Protein AF-A0AAV5I3R5-F1 (afdb_monomer_lite)

InterPro domains:
  IPR000184 Bacterial surface antigen (D15) [PF01103] (3-68)
  IPR039910 Surface antigen D15-like [PTHR12815] (2-69)

Organism: NCBI:txid152421

Sequence (73 aa):
MLDGSLFLDCGTDLGSGRHVPGNPALRQGKPGCGVGAGYGIRFKSPFGHFQIDYAINAFQQKTVYFGITNLAS

Radius of gyration: 17.24 Å; chains: 1; bounding box: 35×27×45 Å

Foldseek 3Di:
DKDKDKDKDKDFPVPCQCVDPPSVCVVVVPPRIWMKIWMKMWDQDPQWIKIWIWMAIPVRDIDIDIDTPDGDD

Secondary structure (DSSP, 8-state):
-EEEEEEEEEEE-TTGGGGSTT-HHHHTT--SEEEEEEEEEEEEETTEEEEEEEEEETT--EEEEEEEES---

pLDDT: mean 94.17, std 4.55, range [69.06, 98.38]

Structure (mmCIF, 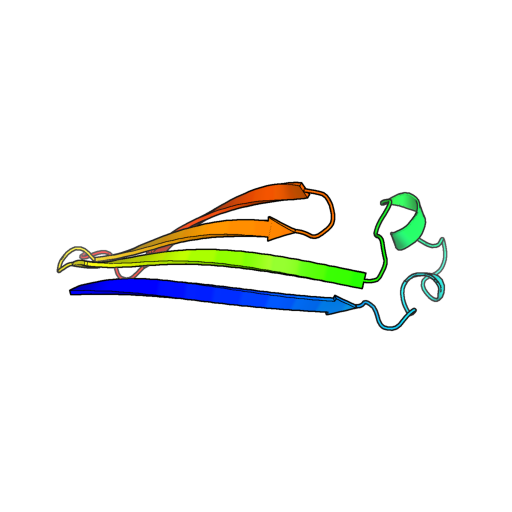N/CA/C/O backbone):
data_AF-A0AAV5I3R5-F1
#
_entry.id   AF-A0AAV5I3R5-F1
#
loop_
_atom_site.group_PDB
_atom_site.id
_atom_site.type_symbol
_atom_site.label_atom_id
_atom_site.label_alt_id
_atom_site.label_comp_id
_atom_site.label_asym_id
_atom_site.label_entity_id
_atom_site.label_seq_id
_atom_site.pdbx_PDB_ins_code
_atom_site.Cartn_x
_atom_site.Cartn_y
_atom_site.Cartn_z
_atom_site.occupancy
_atom_site.B_iso_or_equiv
_atom_site.auth_seq_id
_atom_site.auth_comp_id
_atom_site.auth_asym_id
_atom_site.auth_atom_id
_atom_site.pdbx_PDB_model_num
ATOM 1 N N . MET A 1 1 ? -17.060 0.531 16.839 1.00 86.88 1 MET A N 1
ATOM 2 C CA . MET A 1 1 ? -17.534 -0.326 15.724 1.00 86.88 1 MET A CA 1
ATOM 3 C C . MET A 1 1 ? -16.321 -0.926 15.039 1.00 86.88 1 MET A C 1
ATOM 5 O O . MET A 1 1 ? -15.393 -0.173 14.754 1.00 86.88 1 MET A O 1
ATOM 9 N N . LEU A 1 2 ? -16.313 -2.245 14.841 1.00 95.19 2 LEU A N 1
ATOM 10 C CA . LEU A 1 2 ? -15.263 -2.961 14.118 1.00 95.19 2 LEU A CA 1
ATOM 11 C C . LEU A 1 2 ? -15.754 -3.245 12.699 1.00 95.19 2 LEU A C 1
ATOM 13 O O . LEU A 1 2 ? -16.884 -3.701 12.536 1.00 95.19 2 LEU A O 1
ATOM 17 N N . ASP A 1 3 ? -14.920 -2.958 11.710 1.00 96.31 3 ASP A N 1
ATOM 18 C CA . ASP A 1 3 ? -15.207 -3.178 10.296 1.00 96.31 3 ASP A CA 1
ATOM 19 C C . ASP A 1 3 ? -14.004 -3.844 9.619 1.00 96.31 3 ASP A C 1
ATOM 21 O O . ASP A 1 3 ? -12.854 -3.617 10.011 1.00 96.31 3 ASP A O 1
ATOM 25 N N . GLY A 1 4 ? -14.281 -4.682 8.628 1.00 97.31 4 GLY A N 1
ATOM 26 C CA . GLY A 1 4 ? -13.293 -5.438 7.874 1.00 97.31 4 GLY A CA 1
ATOM 27 C C . GLY A 1 4 ? -13.452 -5.179 6.382 1.00 97.31 4 GLY A C 1
ATOM 28 O O . GLY A 1 4 ? -14.566 -5.105 5.872 1.00 97.31 4 GLY A O 1
ATOM 29 N N . SER A 1 5 ? -12.340 -5.065 5.664 1.00 97.69 5 SER A N 1
ATOM 30 C CA . SER A 1 5 ? -12.347 -4.858 4.215 1.00 97.69 5 SER A CA 1
ATOM 31 C C . SER A 1 5 ? -11.406 -5.820 3.513 1.00 97.69 5 SER A C 1
ATOM 33 O O . SER A 1 5 ? -10.313 -6.077 4.004 1.00 97.69 5 SER A O 1
ATOM 35 N N . LEU A 1 6 ? -11.804 -6.288 2.334 1.00 98.19 6 LEU A N 1
ATOM 36 C CA . LEU A 1 6 ? -10.917 -6.898 1.347 1.00 98.19 6 LEU A CA 1
ATOM 37 C C . LEU A 1 6 ? -10.794 -5.928 0.175 1.00 98.19 6 LEU A C 1
ATOM 39 O O . LEU A 1 6 ? -11.785 -5.299 -0.202 1.00 98.19 6 LEU A O 1
ATOM 43 N N . PHE A 1 7 ? -9.602 -5.797 -0.396 1.00 97.81 7 PHE A N 1
ATOM 44 C CA . PHE A 1 7 ? -9.370 -4.924 -1.540 1.00 97.81 7 PHE A CA 1
ATOM 45 C C . PHE A 1 7 ? -8.419 -5.553 -2.555 1.00 97.81 7 PHE A C 1
ATOM 47 O O . PHE A 1 7 ? -7.554 -6.363 -2.216 1.00 97.81 7 PHE A O 1
ATOM 54 N N . LEU A 1 8 ? -8.605 -5.150 -3.809 1.00 98.06 8 LEU A N 1
ATOM 55 C CA . LEU A 1 8 ? -7.740 -5.443 -4.943 1.00 98.06 8 LEU A CA 1
ATOM 56 C C . LEU A 1 8 ? -7.486 -4.124 -5.670 1.00 98.06 8 LEU A C 1
ATOM 58 O O . LEU A 1 8 ? -8.427 -3.359 -5.890 1.00 98.06 8 LEU A O 1
ATOM 62 N N . ASP A 1 9 ? -6.240 -3.867 -6.044 1.00 96.81 9 ASP A N 1
ATOM 63 C CA . ASP A 1 9 ? -5.849 -2.681 -6.796 1.00 96.81 9 ASP A CA 1
ATOM 64 C C . ASP A 1 9 ? -4.994 -3.035 -8.020 1.00 96.81 9 ASP A C 1
ATOM 66 O O . ASP A 1 9 ? -4.414 -4.118 -8.141 1.00 96.81 9 ASP A O 1
ATOM 70 N N . CYS A 1 10 ? -4.979 -2.121 -8.989 1.00 96.75 10 CYS A N 1
ATOM 71 C CA . CYS A 1 10 ? -4.108 -2.193 -10.151 1.00 96.75 10 CYS A CA 1
ATOM 72 C C . CYS A 1 10 ? -3.712 -0.785 -10.597 1.00 96.75 10 CYS A C 1
ATOM 74 O O . CYS A 1 10 ? -4.469 0.172 -10.431 1.00 96.75 10 CYS A O 1
ATOM 76 N N . GLY A 1 11 ? -2.515 -0.654 -11.160 1.00 96.00 11 GLY A N 1
ATOM 77 C CA . GLY A 1 11 ? -1.996 0.622 -11.634 1.00 96.00 11 GLY A CA 1
ATOM 78 C C . GLY A 1 11 ? -0.979 0.448 -12.752 1.00 96.00 11 GLY A C 1
ATOM 79 O O . GLY A 1 11 ? -0.283 -0.564 -12.832 1.00 96.00 11 GLY A O 1
ATOM 80 N N . THR A 1 12 ? -0.886 1.447 -13.626 1.00 95.50 12 THR A N 1
ATOM 81 C CA . THR A 1 12 ? 0.121 1.517 -14.688 1.00 95.50 12 THR A CA 1
ATOM 82 C C . THR A 1 12 ? 0.538 2.959 -14.948 1.00 95.50 12 THR A C 1
ATOM 84 O O . T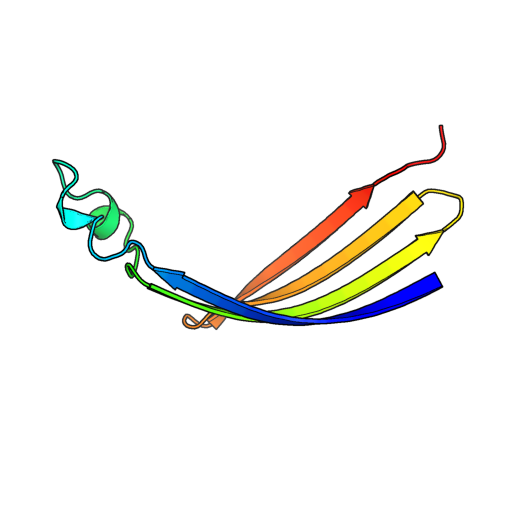HR A 1 12 ? -0.246 3.885 -14.755 1.00 95.50 12 THR A O 1
ATOM 87 N N . ASP A 1 13 ? 1.774 3.146 -15.403 1.00 94.81 13 ASP A N 1
ATOM 88 C CA . ASP A 1 13 ? 2.292 4.420 -15.897 1.00 94.81 13 ASP A CA 1
ATOM 89 C C . ASP A 1 13 ? 1.888 4.714 -17.355 1.00 94.81 13 ASP A C 1
ATOM 91 O O . ASP A 1 13 ? 2.361 5.695 -17.932 1.00 94.81 13 ASP A O 1
ATOM 95 N N . LEU A 1 14 ? 1.041 3.872 -17.965 1.00 95.50 14 LEU A N 1
ATOM 96 C CA . LEU A 1 14 ? 0.581 3.977 -19.356 1.00 95.50 14 LEU A CA 1
ATOM 97 C C . LEU A 1 14 ? 1.732 3.979 -20.382 1.00 95.50 14 LEU A C 1
ATOM 99 O O . LEU A 1 14 ? 1.597 4.512 -21.482 1.00 95.50 14 LEU A O 1
ATOM 103 N N . GLY A 1 15 ? 2.889 3.411 -20.026 1.00 91.88 15 GLY A N 1
ATOM 104 C CA . GLY A 1 15 ? 4.088 3.414 -20.863 1.00 91.88 15 GLY A CA 1
ATOM 105 C C . GLY A 1 15 ? 4.810 4.763 -20.906 1.00 91.88 15 GLY A C 1
ATOM 106 O O . GLY A 1 15 ? 5.723 4.943 -21.718 1.00 91.88 15 GLY A O 1
ATOM 107 N N . SER A 1 16 ? 4.432 5.712 -20.043 1.00 93.88 16 SER A N 1
ATOM 108 C CA . SER A 1 16 ? 4.999 7.062 -20.034 1.00 93.88 16 SER A CA 1
ATOM 109 C C . SER A 1 16 ? 6.395 7.157 -19.417 1.00 93.88 16 SER A C 1
ATOM 111 O O . SER A 1 16 ? 7.133 8.091 -19.734 1.00 93.88 16 SER A O 1
ATOM 113 N N . GLY A 1 17 ? 6.819 6.173 -18.614 1.00 89.56 17 GLY A N 1
ATOM 114 C CA . GLY A 1 17 ? 8.089 6.224 -17.881 1.00 89.56 17 GLY A CA 1
ATOM 115 C C . GLY A 1 17 ? 9.330 6.430 -18.761 1.00 89.56 17 GLY A C 1
ATOM 116 O O . GLY A 1 17 ? 10.268 7.120 -18.357 1.00 89.56 17 GLY A O 1
ATOM 117 N N . ARG A 1 18 ? 9.315 5.904 -19.994 1.00 89.44 18 ARG A N 1
ATOM 118 C CA . ARG A 1 18 ? 10.407 6.061 -20.976 1.00 89.44 18 ARG A CA 1
ATOM 119 C C . ARG A 1 18 ? 10.431 7.418 -21.683 1.00 89.44 18 ARG A C 1
ATOM 121 O O . ARG A 1 18 ? 11.440 7.754 -22.292 1.00 89.44 18 ARG A O 1
ATOM 128 N N . HIS A 1 19 ? 9.329 8.169 -21.651 1.00 93.88 19 HIS A N 1
ATOM 129 C CA . HIS A 1 19 ? 9.225 9.470 -22.319 1.00 93.88 19 HIS A CA 1
ATOM 130 C C . HIS A 1 19 ? 9.879 10.596 -21.511 1.00 93.88 19 HIS A C 1
ATOM 132 O O . HIS A 1 19 ? 10.102 11.683 -22.038 1.00 93.88 19 HIS A O 1
ATOM 138 N N . VAL A 1 20 ? 10.242 10.330 -20.253 1.00 93.94 20 VAL A N 1
ATOM 139 C CA . 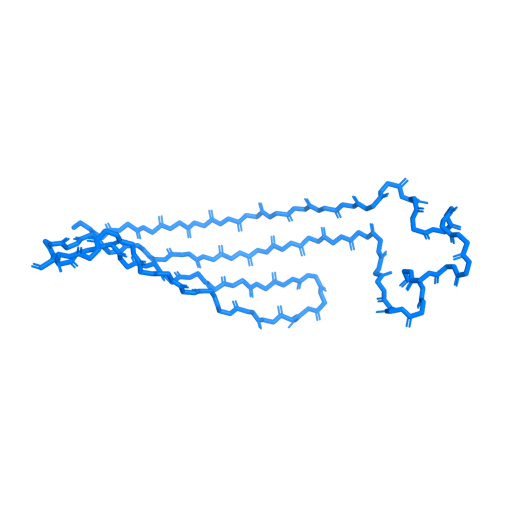VAL A 1 20 ? 11.000 11.263 -19.420 1.00 93.94 20 VAL A CA 1
ATOM 140 C C . VAL A 1 20 ? 12.495 11.172 -19.770 1.00 93.94 20 VAL A C 1
ATOM 142 O O . VAL A 1 20 ? 13.066 10.075 -19.694 1.00 93.94 20 VAL A O 1
ATOM 145 N N . PRO A 1 21 ? 13.162 12.295 -20.117 1.00 94.56 21 PRO A N 1
ATOM 146 C CA . PRO A 1 21 ? 14.595 12.312 -20.398 1.00 94.56 21 PRO A CA 1
ATOM 147 C C . PRO A 1 21 ? 15.417 11.637 -19.293 1.00 94.56 21 PRO A C 1
ATOM 149 O O . PRO A 1 21 ? 15.220 11.881 -18.105 1.00 94.56 21 PRO A O 1
ATOM 152 N N . GLY A 1 22 ? 16.339 10.757 -19.689 1.00 91.94 22 GLY A N 1
ATOM 153 C CA . GLY A 1 22 ? 17.175 9.988 -18.760 1.00 91.94 22 GLY A CA 1
ATOM 154 C C . GLY A 1 22 ? 16.549 8.697 -18.214 1.00 91.94 22 GLY A C 1
ATOM 155 O O . GLY A 1 22 ? 17.247 7.969 -17.503 1.00 91.94 22 GLY A O 1
ATOM 156 N N . ASN A 1 23 ? 15.294 8.389 -18.570 1.00 93.19 23 ASN A N 1
ATOM 157 C CA . ASN A 1 23 ? 14.552 7.172 -18.207 1.00 93.19 23 ASN A CA 1
ATOM 158 C C . ASN A 1 23 ? 14.682 6.791 -16.712 1.00 93.19 23 ASN A C 1
ATOM 160 O O . ASN A 1 23 ? 15.245 5.744 -16.366 1.00 93.19 23 ASN A O 1
ATOM 164 N N . PRO A 1 24 ? 14.193 7.648 -15.797 1.00 94.00 24 PRO A N 1
ATOM 165 C CA . PRO A 1 24 ? 14.316 7.423 -14.359 1.00 94.00 24 PRO A CA 1
ATOM 166 C C . PRO A 1 24 ? 13.543 6.186 -13.888 1.00 94.00 24 PRO A C 1
ATOM 168 O O . PRO A 1 24 ? 13.977 5.532 -12.942 1.00 94.00 24 PRO A O 1
ATOM 171 N N . ALA A 1 25 ? 12.434 5.837 -14.550 1.00 92.19 25 ALA A N 1
ATOM 172 C CA . ALA A 1 25 ? 11.637 4.659 -14.216 1.00 92.19 25 ALA A CA 1
ATOM 173 C C . ALA A 1 25 ? 12.463 3.369 -14.334 1.00 92.19 25 ALA A C 1
ATOM 175 O O . ALA A 1 25 ? 12.511 2.591 -13.382 1.00 92.19 25 ALA A O 1
ATOM 176 N N . LEU A 1 26 ? 13.193 3.198 -15.444 1.00 92.25 26 LEU A N 1
ATOM 177 C CA . LEU A 1 26 ? 14.091 2.057 -15.635 1.00 92.25 26 LEU A CA 1
ATOM 178 C C . LEU A 1 26 ? 15.230 2.051 -14.607 1.00 92.25 26 LEU A C 1
ATOM 180 O O . LEU A 1 26 ? 15.520 1.010 -14.024 1.00 92.25 26 LEU A O 1
ATOM 184 N N . ARG A 1 27 ? 15.848 3.211 -14.336 1.00 93.06 27 ARG A N 1
ATOM 185 C CA . ARG A 1 27 ? 16.928 3.327 -13.334 1.00 93.06 27 ARG A CA 1
ATOM 186 C C . ARG A 1 27 ? 16.474 2.955 -11.921 1.00 93.06 27 ARG A C 1
ATOM 188 O O . ARG A 1 27 ? 17.277 2.464 -11.139 1.00 93.06 27 ARG A O 1
ATOM 195 N N . GLN A 1 28 ? 15.206 3.202 -11.597 1.00 92.69 28 GLN A N 1
ATOM 196 C CA . GLN A 1 28 ? 14.594 2.849 -10.313 1.00 92.69 28 GLN A CA 1
ATOM 197 C C . GLN A 1 28 ? 13.988 1.436 -10.302 1.00 92.69 28 GLN A C 1
ATOM 199 O O . GLN A 1 28 ? 13.350 1.070 -9.319 1.00 92.69 28 GLN A O 1
ATOM 204 N N . GLY A 1 29 ? 14.140 0.657 -11.381 1.00 91.69 29 GLY A N 1
ATOM 205 C CA . GLY A 1 29 ? 13.564 -0.685 -11.489 1.00 91.69 29 GLY A CA 1
ATOM 206 C C . GLY A 1 29 ? 12.035 -0.696 -11.423 1.00 91.69 29 GLY A C 1
ATOM 207 O O . GLY A 1 29 ? 11.448 -1.687 -10.992 1.00 91.69 29 GLY A O 1
ATOM 208 N N . LYS A 1 30 ? 11.375 0.410 -11.798 1.00 92.19 30 LYS A N 1
ATOM 209 C CA . LYS A 1 30 ? 9.914 0.493 -11.762 1.00 92.19 30 LYS A CA 1
ATOM 210 C C . LYS A 1 30 ? 9.327 -0.346 -12.903 1.00 92.19 30 LYS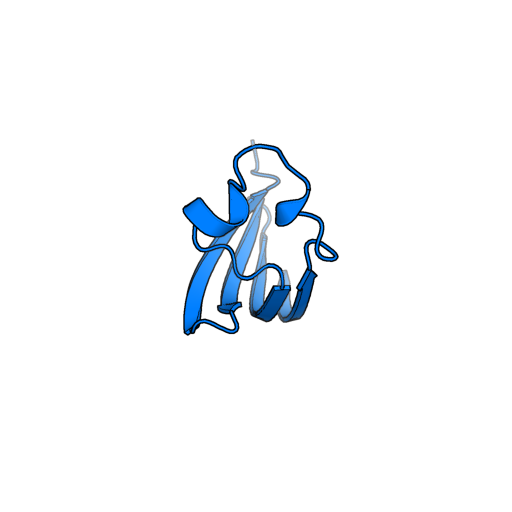 A C 1
ATOM 212 O O . LYS A 1 30 ? 9.671 -0.101 -14.058 1.00 92.19 30 LYS A O 1
ATOM 217 N N . PRO A 1 31 ? 8.409 -1.279 -12.610 1.00 90.25 31 PRO A N 1
ATOM 218 C CA . PRO A 1 31 ? 7.869 -2.211 -13.601 1.00 90.25 31 PRO A CA 1
ATOM 219 C C . PRO A 1 31 ? 6.902 -1.574 -14.615 1.00 90.25 31 PRO A C 1
ATOM 221 O O . PRO A 1 31 ? 6.566 -2.210 -15.607 1.00 90.25 31 PRO A O 1
ATOM 224 N N . GLY A 1 32 ? 6.422 -0.346 -14.383 1.00 92.81 32 GLY A N 1
ATOM 225 C CA . GLY A 1 32 ? 5.471 0.352 -15.268 1.00 92.81 32 GLY A CA 1
ATOM 226 C C . GLY A 1 32 ? 4.012 -0.107 -15.128 1.00 92.81 32 GLY A C 1
ATOM 227 O O . GLY A 1 32 ? 3.088 0.629 -15.466 1.00 92.81 32 GLY A O 1
ATOM 228 N N . CYS A 1 33 ? 3.769 -1.280 -14.547 1.00 94.62 33 CYS A N 1
ATOM 229 C CA . CYS A 1 33 ? 2.454 -1.716 -14.088 1.00 94.62 33 CYS A CA 1
ATOM 230 C C . CYS A 1 33 ? 2.554 -2.587 -12.831 1.00 94.62 33 CYS A C 1
ATOM 232 O O . CYS A 1 33 ? 3.627 -3.075 -12.473 1.00 94.62 33 CYS A O 1
ATOM 234 N N . GLY A 1 34 ? 1.430 -2.768 -12.145 1.00 95.69 34 GLY A N 1
ATOM 235 C CA . GLY A 1 34 ? 1.348 -3.611 -10.963 1.00 95.69 34 GLY A CA 1
ATOM 236 C C . GLY A 1 34 ? -0.088 -3.870 -10.536 1.00 95.69 34 GLY A C 1
ATOM 237 O O . GLY A 1 34 ? -1.003 -3.121 -10.881 1.00 95.69 34 GLY A O 1
ATOM 238 N N . VAL A 1 35 ? -0.257 -4.946 -9.775 1.00 97.31 35 VAL A N 1
ATOM 239 C CA . VAL A 1 35 ? -1.496 -5.286 -9.074 1.00 97.31 35 VAL A CA 1
ATOM 240 C C . VAL A 1 35 ? -1.182 -5.582 -7.615 1.00 97.31 35 VAL A C 1
ATOM 242 O O . VAL A 1 35 ? -0.065 -6.010 -7.290 1.00 97.31 35 VAL A O 1
ATOM 245 N N . GLY A 1 36 ? -2.163 -5.372 -6.752 1.00 97.31 36 GLY A N 1
ATOM 246 C CA . GLY A 1 36 ? -2.074 -5.624 -5.327 1.00 97.31 36 GLY A CA 1
ATOM 247 C C . GLY A 1 36 ? -3.377 -6.169 -4.767 1.00 97.31 36 GLY A C 1
ATOM 248 O O . GLY A 1 36 ? -4.459 -6.020 -5.335 1.00 97.31 36 GLY A O 1
ATOM 249 N N . ALA A 1 37 ? -3.245 -6.864 -3.648 1.00 98.25 37 ALA A N 1
ATOM 250 C CA . ALA A 1 37 ? -4.348 -7.419 -2.894 1.00 98.25 37 ALA A CA 1
ATOM 251 C C . ALA A 1 37 ? -4.100 -7.193 -1.412 1.00 98.25 37 ALA A C 1
ATOM 253 O O . ALA A 1 37 ? -2.958 -7.221 -0.949 1.00 98.25 37 ALA A O 1
ATOM 254 N N . GLY A 1 38 ? -5.164 -7.021 -0.646 1.00 98.19 38 GLY A N 1
ATOM 255 C CA . GLY A 1 38 ? -5.013 -6.865 0.783 1.00 98.19 38 GLY A CA 1
ATOM 256 C C . GLY A 1 38 ? -6.310 -6.938 1.546 1.00 98.19 38 GLY A C 1
ATOM 257 O O . GLY A 1 38 ? -7.404 -7.082 0.994 1.00 98.19 38 GLY A O 1
ATOM 258 N N . TYR A 1 39 ? -6.154 -6.860 2.856 1.00 98.38 39 TYR A N 1
ATOM 259 C CA . TYR A 1 39 ? -7.261 -6.804 3.784 1.00 98.38 39 TYR A CA 1
AT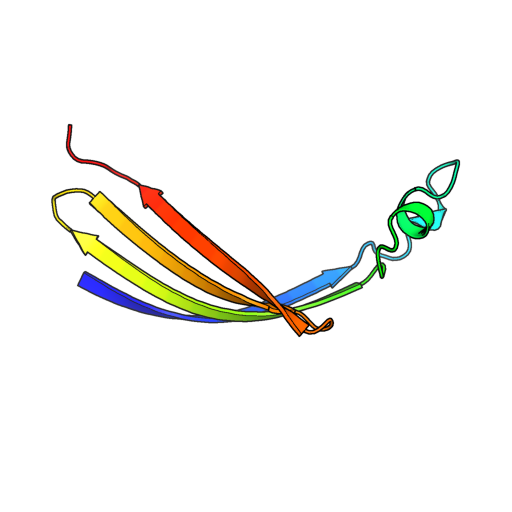OM 260 C C . TYR A 1 39 ? -6.978 -5.790 4.880 1.00 98.38 39 TYR A C 1
ATOM 262 O O . TYR A 1 39 ? -5.830 -5.520 5.227 1.00 98.38 39 TYR A O 1
ATOM 270 N N . GLY A 1 40 ? -8.050 -5.223 5.409 1.00 97.94 40 GLY A N 1
ATOM 271 C CA . GLY A 1 40 ? -8.008 -4.130 6.360 1.00 97.94 40 GLY A CA 1
ATOM 272 C C . GLY A 1 40 ? -8.948 -4.362 7.521 1.00 97.94 40 GLY A C 1
ATOM 273 O O . GLY A 1 40 ? -10.003 -4.979 7.366 1.00 97.94 40 GLY A O 1
ATOM 274 N N . ILE A 1 41 ? -8.560 -3.850 8.680 1.00 97.94 41 ILE A N 1
ATOM 275 C CA . ILE A 1 41 ? -9.386 -3.798 9.879 1.00 97.94 41 ILE A CA 1
ATOM 276 C C . ILE A 1 41 ? -9.456 -2.347 10.332 1.00 97.94 41 ILE A C 1
ATOM 278 O O . ILE A 1 41 ? -8.442 -1.654 10.449 1.00 97.94 41 ILE A O 1
ATOM 282 N N . ARG A 1 42 ? -10.673 -1.885 10.607 1.00 96.81 42 ARG A N 1
ATOM 283 C CA . ARG A 1 42 ? -10.952 -0.529 11.073 1.00 96.81 42 ARG A CA 1
ATOM 284 C C . ARG A 1 42 ? -11.701 -0.596 12.387 1.00 96.81 42 ARG A C 1
ATOM 286 O O . ARG A 1 42 ? -12.737 -1.249 12.495 1.00 96.81 42 ARG A O 1
ATOM 293 N N . PHE A 1 43 ? -11.198 0.114 13.383 1.00 96.06 43 PHE A N 1
ATOM 294 C CA . PHE A 1 43 ? -11.784 0.176 14.709 1.00 96.06 43 PHE A CA 1
ATOM 295 C C . PHE A 1 43 ? -12.123 1.620 15.065 1.00 96.06 43 PHE A C 1
ATOM 297 O O . PHE A 1 43 ? -11.247 2.467 15.238 1.00 96.06 43 PHE A O 1
ATOM 304 N N . LYS A 1 44 ? -13.422 1.905 15.176 1.00 94.00 44 LYS A N 1
ATOM 305 C CA . LYS A 1 44 ? -13.927 3.202 15.636 1.00 94.00 44 LYS A CA 1
ATOM 306 C C . LYS A 1 44 ? -14.162 3.166 17.141 1.00 94.00 44 LYS A C 1
ATOM 308 O O . LYS A 1 44 ? -14.968 2.347 17.601 1.00 94.00 44 LYS A O 1
ATOM 313 N N . SER A 1 45 ? -13.513 4.075 17.863 1.00 91.12 45 SER A N 1
ATOM 314 C CA . SER A 1 45 ? -13.633 4.266 19.311 1.00 91.12 45 SER A CA 1
ATOM 315 C C . SER A 1 45 ? -13.948 5.732 19.653 1.00 91.12 45 SER A C 1
ATOM 317 O O . SER A 1 45 ? -13.733 6.601 18.808 1.00 91.12 45 SER A O 1
ATOM 319 N N . PRO A 1 46 ? -14.399 6.033 20.885 1.00 90.12 46 PRO A N 1
ATOM 320 C CA . PRO A 1 46 ? -14.539 7.414 21.358 1.00 90.12 46 PRO A CA 1
ATOM 321 C C . PRO A 1 46 ? -13.222 8.206 21.363 1.00 90.12 46 PRO A C 1
ATOM 323 O O . PRO A 1 46 ? -13.246 9.423 21.247 1.00 90.12 46 PRO A O 1
ATOM 326 N N . PHE A 1 47 ? -12.078 7.523 21.473 1.00 88.31 47 PHE A N 1
ATOM 327 C CA . PHE A 1 47 ? -10.748 8.143 21.481 1.00 88.31 47 PHE A CA 1
ATOM 328 C C . PHE A 1 47 ? -10.174 8.374 20.078 1.00 88.31 47 PHE A C 1
ATOM 330 O O . PHE A 1 47 ? -9.092 8.940 19.951 1.00 88.31 47 PHE A O 1
ATOM 337 N N . GLY A 1 48 ? -10.875 7.914 19.039 1.00 92.56 48 GLY A N 1
ATOM 338 C CA . GLY A 1 48 ? -10.482 8.061 17.644 1.00 92.56 48 GLY A CA 1
ATOM 339 C C . GLY A 1 48 ? -10.689 6.805 16.809 1.00 92.56 48 GLY A C 1
ATOM 340 O O . GLY A 1 48 ? -11.179 5.765 17.271 1.00 92.56 48 GLY A O 1
ATOM 341 N N . HIS A 1 49 ? -10.342 6.924 15.534 1.00 94.88 49 HIS A N 1
ATOM 342 C CA . HIS A 1 49 ? -10.449 5.867 14.539 1.00 94.88 49 HIS A CA 1
ATOM 343 C C . HIS A 1 49 ? -9.073 5.289 14.239 1.00 94.88 49 HIS A C 1
ATOM 345 O O . HIS A 1 49 ? -8.163 6.012 13.834 1.00 94.88 49 HIS A O 1
ATOM 351 N N . PHE A 1 50 ? -8.965 3.975 14.376 1.00 95.88 50 PHE A N 1
ATOM 352 C CA . PHE A 1 50 ? -7.760 3.208 14.104 1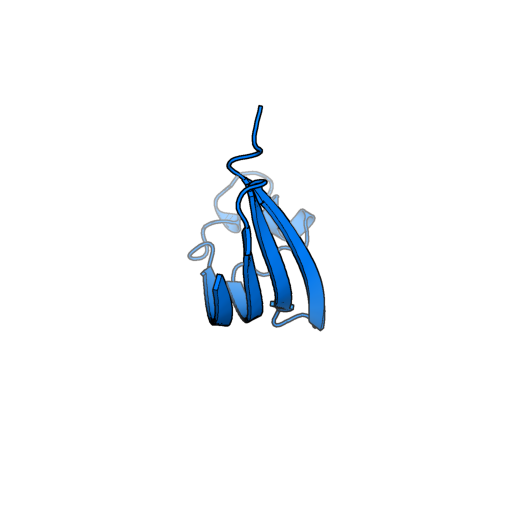.00 95.88 50 PHE A CA 1
ATOM 353 C C . PHE A 1 50 ? -7.968 2.363 12.851 1.00 95.88 50 PHE A C 1
ATOM 355 O O . PHE A 1 50 ? -9.033 1.770 12.666 1.00 95.88 50 PHE A O 1
ATOM 362 N N . GLN A 1 51 ? -6.951 2.296 12.002 1.00 96.62 51 GLN A N 1
ATOM 363 C CA . GLN A 1 51 ? -6.947 1.495 10.783 1.00 96.62 51 GLN A CA 1
ATOM 364 C C . GLN A 1 51 ? -5.631 0.737 10.667 1.00 96.62 51 GLN A C 1
ATOM 366 O O . GLN A 1 51 ? -4.572 1.304 10.936 1.00 96.62 51 GLN A O 1
ATOM 371 N N . ILE A 1 52 ? -5.713 -0.522 10.241 1.00 97.88 52 ILE A N 1
ATOM 372 C CA . ILE A 1 52 ? -4.569 -1.349 9.860 1.00 97.88 52 ILE A CA 1
ATOM 373 C C . ILE A 1 52 ? -4.924 -2.070 8.561 1.00 97.88 52 ILE A C 1
ATOM 375 O O . ILE A 1 52 ? -5.926 -2.781 8.526 1.00 97.88 52 ILE A O 1
ATOM 379 N N . ASP A 1 53 ? -4.087 -1.932 7.536 1.00 98.12 53 ASP A N 1
ATOM 380 C CA . ASP A 1 53 ? -4.228 -2.629 6.258 1.00 98.12 53 ASP A CA 1
ATOM 381 C C . ASP A 1 53 ? -2.969 -3.455 5.968 1.00 98.12 53 ASP A C 1
ATOM 383 O O . ASP A 1 53 ? -1.845 -2.959 6.058 1.00 98.12 53 ASP A O 1
ATOM 387 N N . TYR A 1 54 ? -3.156 -4.723 5.609 1.00 98.25 54 TYR A N 1
ATOM 388 C CA . TYR A 1 54 ? -2.106 -5.618 5.140 1.00 98.25 54 TYR A CA 1
ATOM 389 C C . TYR A 1 54 ? -2.244 -5.807 3.632 1.00 98.25 54 TYR A C 1
ATOM 391 O O . TYR A 1 54 ? -3.251 -6.341 3.165 1.00 98.25 54 TYR A O 1
ATOM 399 N N . ALA A 1 55 ? -1.230 -5.390 2.878 1.00 98.12 55 ALA A N 1
ATOM 400 C CA . ALA A 1 55 ? -1.207 -5.462 1.423 1.00 98.12 55 ALA A CA 1
ATOM 401 C C . ALA A 1 55 ? -0.038 -6.320 0.926 1.00 98.12 55 ALA A C 1
ATOM 403 O O . ALA A 1 55 ? 1.060 -6.290 1.487 1.00 98.12 55 ALA A O 1
ATOM 404 N N . ILE A 1 56 ? -0.271 -7.054 -0.159 1.00 98.12 56 ILE A N 1
ATOM 405 C CA . ILE A 1 56 ? 0.740 -7.769 -0.933 1.00 98.12 56 ILE A CA 1
ATOM 406 C C . ILE A 1 56 ? 0.626 -7.378 -2.406 1.00 98.12 56 ILE A C 1
ATOM 408 O O . ILE A 1 56 ? -0.472 -7.343 -2.960 1.00 98.12 56 ILE A O 1
ATOM 412 N N . ASN A 1 57 ? 1.756 -7.085 -3.048 1.00 96.00 57 ASN A N 1
ATOM 413 C CA . ASN A 1 57 ? 1.787 -6.769 -4.476 1.00 96.00 57 ASN A CA 1
ATOM 414 C C . ASN A 1 57 ? 2.224 -7.964 -5.341 1.00 96.00 57 ASN A C 1
ATOM 416 O O . ASN A 1 57 ? 2.685 -8.993 -4.842 1.00 96.00 57 ASN A O 1
ATOM 420 N N . ALA A 1 58 ? 2.121 -7.801 -6.662 1.00 93.81 58 ALA A N 1
ATOM 421 C CA . ALA A 1 58 ? 2.534 -8.791 -7.664 1.00 93.81 58 ALA A CA 1
ATOM 422 C C . ALA A 1 58 ? 4.008 -9.237 -7.560 1.00 93.81 58 ALA A C 1
ATOM 424 O O . ALA A 1 58 ? 4.369 -10.293 -8.071 1.00 93.81 58 ALA A O 1
ATOM 425 N N . PHE A 1 59 ? 4.852 -8.459 -6.877 1.00 92.88 59 PHE A N 1
ATOM 426 C CA . PHE A 1 59 ? 6.273 -8.737 -6.650 1.00 92.88 59 PHE A CA 1
ATOM 427 C C . PHE A 1 59 ? 6.536 -9.346 -5.265 1.00 92.88 59 PHE A C 1
ATOM 429 O O . PHE A 1 59 ? 7.663 -9.305 -4.777 1.00 92.88 59 PHE A O 1
ATOM 436 N N . GLN A 1 60 ? 5.498 -9.888 -4.614 1.00 94.38 60 GLN A N 1
ATOM 437 C CA . GLN A 1 60 ? 5.540 -10.486 -3.273 1.00 94.38 60 GLN A CA 1
ATOM 438 C C . GLN A 1 60 ? 5.983 -9.528 -2.155 1.00 94.38 60 GLN A C 1
ATOM 440 O O . GLN A 1 60 ? 6.252 -9.968 -1.033 1.00 94.38 60 GLN A O 1
ATOM 445 N N . GLN A 1 61 ? 6.029 -8.220 -2.417 1.00 95.62 61 GLN A N 1
ATOM 446 C CA . GLN A 1 61 ? 6.320 -7.239 -1.380 1.00 95.62 61 GLN A CA 1
ATOM 447 C C . GLN A 1 61 ? 5.090 -7.081 -0.496 1.00 95.62 61 GLN A C 1
ATOM 449 O O . GLN A 1 61 ? 3.974 -6.907 -0.988 1.00 95.62 61 GLN A O 1
ATOM 454 N N . LYS A 1 62 ? 5.316 -7.160 0.814 1.00 97.62 62 LYS A N 1
ATOM 455 C CA . LYS A 1 62 ? 4.287 -7.072 1.847 1.00 97.62 62 LYS A CA 1
ATOM 456 C C . LYS A 1 62 ? 4.426 -5.742 2.563 1.00 97.62 62 LYS A C 1
ATOM 458 O O . LYS A 1 62 ? 5.528 -5.378 2.976 1.00 97.62 62 LYS A O 1
ATOM 463 N N . THR A 1 63 ? 3.325 -5.030 2.733 1.00 97.69 63 THR A N 1
ATOM 464 C CA . THR A 1 63 ? 3.318 -3.726 3.394 1.00 97.69 63 THR A CA 1
ATOM 465 C C . THR A 1 63 ? 2.171 -3.661 4.384 1.00 97.69 63 THR A C 1
ATOM 467 O O . THR A 1 63 ? 1.058 -4.091 4.092 1.00 97.69 63 THR A O 1
ATOM 470 N N . VAL A 1 64 ? 2.469 -3.137 5.572 1.00 97.94 64 VAL A N 1
ATOM 471 C CA . VAL A 1 64 ? 1.472 -2.835 6.595 1.00 97.94 64 VAL A CA 1
ATOM 472 C C . VAL A 1 64 ? 1.293 -1.329 6.628 1.00 97.94 64 VAL A C 1
ATOM 474 O O . VAL A 1 64 ? 2.248 -0.598 6.888 1.00 97.94 64 VAL A O 1
ATOM 477 N N . TYR A 1 65 ? 0.071 -0.879 6.381 1.00 97.00 65 TYR A N 1
ATOM 478 C CA . TYR A 1 65 ? -0.330 0.504 6.578 1.00 97.00 65 TYR A CA 1
ATOM 479 C C . TYR A 1 65 ? -1.094 0.608 7.886 1.00 97.00 65 TYR A C 1
ATOM 481 O O . TYR A 1 65 ? -1.889 -0.268 8.222 1.00 97.00 65 TYR A O 1
ATOM 489 N N . PHE A 1 66 ? -0.859 1.682 8.628 1.00 96.94 66 PHE A N 1
ATOM 490 C CA . PHE A 1 66 ? -1.636 1.989 9.815 1.00 96.94 66 PHE A CA 1
ATOM 491 C C . PHE A 1 66 ? -1.965 3.475 9.848 1.00 96.94 66 PHE A C 1
ATOM 493 O O . PHE A 1 66 ? -1.209 4.308 9.346 1.00 96.94 66 PHE A O 1
ATOM 500 N N . GLY A 1 67 ? -3.107 3.798 10.439 1.00 95.25 67 GLY A N 1
ATOM 501 C CA . GLY A 1 67 ? -3.588 5.164 10.546 1.00 95.25 67 GLY A CA 1
ATOM 502 C C . GLY A 1 67 ? -4.351 5.376 11.840 1.00 95.25 67 GLY A C 1
ATOM 503 O O . GLY A 1 67 ? -5.076 4.494 12.303 1.00 95.25 67 GLY A O 1
ATOM 504 N N . ILE A 1 68 ? -4.191 6.568 12.408 1.00 95.12 68 ILE A N 1
ATOM 505 C CA . ILE A 1 68 ? -4.982 7.049 13.536 1.00 95.12 68 ILE A CA 1
ATOM 506 C C . ILE A 1 68 ? -5.557 8.398 13.123 1.00 95.12 68 ILE A C 1
ATOM 508 O O . ILE A 1 68 ? -4.824 9.284 12.688 1.00 95.12 68 ILE A O 1
ATOM 512 N N . THR A 1 69 ? -6.872 8.547 13.218 1.00 92.81 69 THR A N 1
ATOM 513 C CA . THR A 1 69 ? -7.569 9.788 12.860 1.00 92.81 69 THR A CA 1
ATOM 514 C C . THR A 1 69 ? -8.597 10.143 13.926 1.00 92.81 69 THR A C 1
ATOM 516 O O . THR A 1 69 ? -9.058 9.267 14.653 1.00 92.81 69 THR A O 1
ATOM 519 N N . ASN A 1 70 ? -8.979 11.421 14.005 1.00 87.94 70 ASN A N 1
ATOM 520 C CA . ASN A 1 70 ? -9.973 11.924 14.963 1.00 87.94 70 ASN A CA 1
ATOM 521 C C . ASN A 1 70 ? -9.630 11.597 16.428 1.00 87.94 70 ASN A C 1
ATOM 523 O O . ASN A 1 70 ? -10.484 11.094 17.152 1.00 87.94 70 ASN A O 1
ATOM 527 N N . LEU A 1 71 ? -8.384 11.840 16.857 1.00 85.69 71 LEU A N 1
ATOM 528 C CA . LEU A 1 71 ? -8.033 11.672 18.268 1.00 85.69 71 LEU A CA 1
ATOM 529 C C . LEU A 1 71 ? -8.885 12.613 19.126 1.00 85.69 71 LEU A C 1
ATOM 531 O O . LEU A 1 71 ? -9.047 13.785 18.784 1.00 85.69 71 LEU A O 1
ATOM 535 N N . ALA A 1 72 ? -9.410 12.096 20.235 1.00 79.94 72 ALA A N 1
ATOM 536 C CA . ALA A 1 72 ? -10.009 12.946 21.255 1.00 79.94 72 ALA A CA 1
ATOM 537 C C . ALA A 1 72 ? -8.931 13.891 21.816 1.00 79.94 72 ALA A C 1
ATOM 539 O O . ALA A 1 72 ? -7.815 13.449 22.102 1.00 79.94 72 ALA A O 1
ATOM 540 N N . SER A 1 73 ? -9.266 15.183 21.895 1.00 69.06 73 SER A N 1
ATOM 541 C CA . SER A 1 73 ? -8.406 16.231 22.458 1.00 69.06 73 SER A CA 1
ATOM 542 C C . SER A 1 73 ? -8.362 16.190 23.978 1.00 69.06 73 SER A C 1
ATOM 544 O O . SER A 1 73 ? -9.335 15.699 24.591 1.00 69.06 73 SER A O 1
#